Protein AF-A0A836TPG4-F1 (afdb_monomer_lite)

Radius of gyration: 20.02 Å; chains: 1; bounding box: 42×29×57 Å

Secondary structure (DSSP, 8-state):
--HHHHHHHHHHHHHHHHHHHHHHHHHHHHHHHHHHHHTTT--HHHHHHHHHHHHHHHHHHHHHHHHHHHHHHHHHHHHHHHHHTT-GGGTTSHHHHS-TTHHHHHHHHHHHHHHHHHHHHHHHHHHHHTT----

Foldseek 3Di:
DDLVVLLVLLVVLVVQLVVLVVQLVVLLVVLLVCLQPCLQPDDPVVLCVSLVVSVVSLVVSLVSNLVSLVVSLVSLVVLLVCVVVPPVVNVVPVSNVDDPCCSVVVSVVVSVVSVVSSVVSVVSSVCSNVVVPDD

Sequence (135 aa):
MSEYETAHLFKEMMELLGVATMNYVSVLFAFLVASYLVAARLNKVMAGIVVGLFSLFALIIIFTVHRTMAGASALIGHARQAAAQGDASLNWHPMVSEPANFVEVFTPIYNATLIANFVAGLVFFFHSRSGKVSI

pLDDT: mean 81.86, std 11.29, range [43.78, 95.19]

Structure (mmCIF, N/CA/C/O backbone):
data_AF-A0A836TPG4-F1
#
_entry.id   AF-A0A836TPG4-F1
#
loop_
_atom_site.group_PDB
_atom_site.id
_atom_site.type_symbol
_atom_site.label_atom_id
_atom_site.label_alt_id
_atom_site.label_comp_id
_atom_site.label_asym_id
_atom_site.label_entity_id
_atom_site.label_seq_id
_atom_site.pdbx_PDB_ins_code
_atom_site.Cartn_x
_atom_site.Cartn_y
_atom_site.Cartn_z
_atom_site.occupancy
_atom_site.B_iso_or_equiv
_atom_site.auth_seq_id
_atom_site.auth_comp_id
_atom_site.auth_asym_id
_atom_site.auth_atom_id
_atom_site.pdbx_PDB_model_num
ATOM 1 N N . MET A 1 1 ? 20.103 11.366 -20.165 1.00 59.34 1 MET A N 1
ATOM 2 C CA . MET A 1 1 ? 20.280 10.564 -18.943 1.00 59.34 1 MET A CA 1
ATOM 3 C C . MET A 1 1 ? 21.237 9.450 -19.290 1.00 59.34 1 MET A C 1
ATOM 5 O O 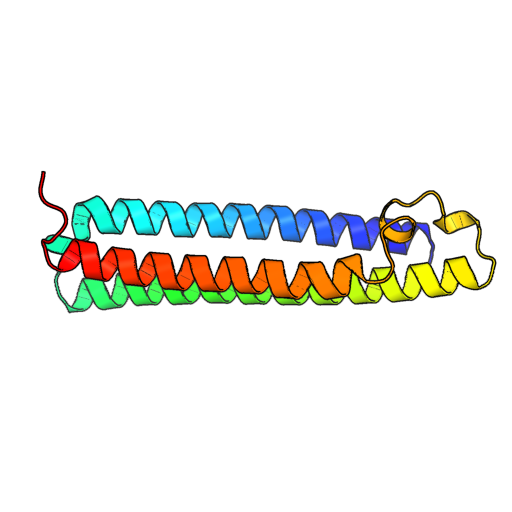. MET A 1 1 ? 21.057 8.849 -20.342 1.00 59.34 1 MET A O 1
ATOM 9 N N . SER A 1 2 ? 22.290 9.257 -18.501 1.00 74.12 2 SER A N 1
ATOM 10 C CA . SER A 1 2 ? 23.247 8.174 -18.761 1.00 74.12 2 SER A CA 1
ATOM 11 C C . SER A 1 2 ? 22.608 6.809 -18.457 1.00 74.12 2 SER A C 1
ATOM 13 O O . SER A 1 2 ? 21.706 6.704 -17.622 1.00 74.12 2 SER A O 1
ATOM 15 N N . GLU A 1 3 ? 23.059 5.739 -19.108 1.00 67.25 3 GLU A N 1
ATOM 16 C CA . GLU A 1 3 ? 22.601 4.368 -18.831 1.00 67.25 3 GLU A CA 1
ATOM 17 C C . GLU A 1 3 ? 22.831 3.977 -17.367 1.00 67.25 3 GLU A C 1
ATOM 19 O O . GLU A 1 3 ? 21.945 3.434 -16.707 1.00 67.25 3 GLU A O 1
ATOM 24 N N . TYR A 1 4 ? 24.006 4.332 -16.835 1.00 72.62 4 TYR A N 1
ATOM 25 C CA . TYR A 1 4 ? 24.367 4.101 -15.438 1.00 72.62 4 TYR A CA 1
ATOM 26 C C . TYR A 1 4 ? 23.447 4.869 -14.482 1.00 72.62 4 TYR A C 1
ATOM 28 O O . TYR A 1 4 ? 23.030 4.347 -13.452 1.00 72.62 4 TYR A O 1
ATOM 36 N N . GLU A 1 5 ? 23.080 6.095 -14.851 1.00 75.81 5 GLU A N 1
ATOM 37 C CA . GLU A 1 5 ? 22.157 6.942 -14.092 1.00 75.81 5 GLU A CA 1
ATOM 38 C C . GLU A 1 5 ? 20.737 6.350 -14.082 1.00 75.81 5 GLU A C 1
ATOM 40 O O . GLU A 1 5 ? 20.062 6.359 -13.057 1.00 75.81 5 GLU A O 1
ATOM 45 N N . THR A 1 6 ? 20.317 5.734 -15.191 1.00 72.31 6 THR A N 1
ATOM 46 C CA . THR A 1 6 ? 19.027 5.034 -15.311 1.00 72.31 6 THR A CA 1
ATOM 47 C C . THR A 1 6 ? 18.967 3.780 -14.451 1.00 72.31 6 THR A C 1
ATOM 49 O O . THR A 1 6 ? 18.006 3.593 -13.703 1.00 72.31 6 THR A O 1
ATOM 52 N N . ALA A 1 7 ? 20.008 2.948 -14.501 1.00 73.12 7 ALA A N 1
ATOM 53 C CA . ALA A 1 7 ? 20.108 1.759 -13.660 1.00 73.12 7 ALA A CA 1
ATOM 54 C C . ALA A 1 7 ? 20.187 2.119 -12.164 1.00 73.12 7 ALA A C 1
ATOM 56 O O . ALA A 1 7 ? 19.543 1.479 -11.331 1.00 73.12 7 ALA A O 1
ATOM 57 N N . HIS A 1 8 ? 20.938 3.170 -11.818 1.00 79.81 8 HIS A N 1
ATOM 58 C CA . HIS A 1 8 ? 21.077 3.633 -10.440 1.00 79.81 8 HIS A CA 1
ATOM 59 C C . HIS A 1 8 ? 19.749 4.138 -9.862 1.00 79.81 8 HIS A C 1
ATOM 61 O O . HIS A 1 8 ? 19.335 3.662 -8.806 1.00 79.81 8 HIS A O 1
ATOM 67 N N . LEU A 1 9 ? 19.041 5.018 -10.582 1.00 80.19 9 LEU A N 1
ATOM 68 C CA . LEU A 1 9 ? 17.735 5.528 -10.147 1.00 80.19 9 LEU A CA 1
ATOM 69 C C . LEU A 1 9 ? 16.691 4.415 -10.038 1.00 80.19 9 LEU A C 1
ATOM 71 O O . LEU A 1 9 ? 15.900 4.400 -9.097 1.00 80.19 9 LEU A O 1
ATOM 75 N N . PHE A 1 10 ? 16.699 3.450 -10.962 1.00 78.50 10 PHE A N 1
ATOM 76 C CA . PHE A 1 10 ? 15.812 2.294 -10.864 1.00 78.50 10 PHE A CA 1
ATOM 77 C C . PHE A 1 10 ? 16.076 1.485 -9.588 1.00 78.50 10 PHE A C 1
ATOM 79 O O . PHE A 1 10 ? 15.138 1.146 -8.863 1.00 78.50 10 PHE A O 1
ATOM 86 N N . LYS A 1 11 ? 17.348 1.201 -9.287 1.00 81.19 11 LYS A N 1
ATOM 87 C CA . LYS A 1 11 ? 17.736 0.476 -8.074 1.00 81.19 11 LYS A CA 1
ATOM 88 C C . LYS A 1 11 ? 17.293 1.219 -6.811 1.00 81.19 11 LYS A C 1
ATOM 90 O O . LYS A 1 11 ? 16.685 0.604 -5.940 1.00 81.19 11 LYS A O 1
ATOM 95 N N . GLU A 1 12 ? 17.534 2.525 -6.742 1.00 86.44 12 GLU A N 1
ATOM 96 C CA . GLU A 1 12 ? 17.118 3.364 -5.614 1.00 86.44 12 GLU A CA 1
ATOM 97 C C . GLU A 1 12 ? 15.592 3.340 -5.421 1.00 86.44 12 GLU A C 1
ATOM 99 O O . GLU A 1 12 ? 15.099 3.160 -4.306 1.00 86.44 12 GLU A O 1
ATOM 104 N N . MET A 1 13 ? 14.818 3.415 -6.510 1.00 84.81 13 MET A N 1
ATOM 105 C CA . MET A 1 13 ? 13.358 3.293 -6.447 1.00 84.81 13 MET A CA 1
ATOM 106 C C . MET A 1 13 ? 12.902 1.917 -5.950 1.00 84.81 13 MET A C 1
ATOM 108 O O . MET A 1 13 ? 11.950 1.838 -5.172 1.00 84.81 13 MET A O 1
ATOM 112 N N . MET A 1 14 ? 13.561 0.830 -6.362 1.00 82.62 14 MET A N 1
ATOM 113 C CA . MET A 1 14 ? 13.234 -0.517 -5.878 1.00 82.62 14 MET A CA 1
ATOM 114 C C . MET A 1 14 ? 13.591 -0.707 -4.399 1.00 82.62 14 MET A C 1
ATOM 116 O O . MET A 1 14 ? 12.833 -1.342 -3.665 1.00 82.62 14 MET A O 1
ATOM 120 N N . GLU A 1 15 ? 14.693 -0.124 -3.929 1.00 88.06 15 GLU A N 1
ATOM 121 C CA . GLU A 1 15 ? 15.052 -0.129 -2.507 1.00 88.06 15 GLU A CA 1
ATOM 122 C C . GLU A 1 15 ? 14.028 0.653 -1.672 1.00 88.06 15 GLU A C 1
ATOM 124 O O . GLU A 1 15 ? 13.519 0.137 -0.673 1.00 88.06 15 GLU A O 1
ATOM 129 N N . LEU A 1 16 ? 13.636 1.851 -2.122 1.00 89.44 16 LEU A N 1
ATOM 130 C CA . LEU A 1 16 ? 12.579 2.645 -1.487 1.00 89.44 16 LEU A CA 1
ATOM 131 C C . LEU A 1 16 ? 11.244 1.894 -1.445 1.00 89.44 16 LEU A C 1
ATOM 133 O O . LEU A 1 16 ? 10.546 1.933 -0.429 1.00 89.44 16 LEU A O 1
ATOM 137 N N . LEU A 1 17 ? 10.896 1.183 -2.520 1.00 87.31 17 LEU A N 1
ATOM 138 C CA . LEU A 1 17 ? 9.708 0.334 -2.569 1.00 87.31 17 LEU A CA 1
ATOM 139 C C . LEU A 1 17 ? 9.777 -0.791 -1.529 1.00 87.31 17 LEU A C 1
ATOM 141 O O . LEU A 1 17 ? 8.801 -1.024 -0.812 1.00 87.31 17 LEU A O 1
ATOM 145 N N . GLY A 1 18 ? 10.923 -1.466 -1.417 1.00 88.06 18 GLY A N 1
ATOM 146 C CA . GLY A 1 18 ? 11.147 -2.522 -0.431 1.00 88.06 18 GLY A CA 1
ATOM 147 C C . GLY A 1 18 ? 10.980 -2.017 1.003 1.00 88.06 18 GLY A C 1
ATOM 148 O O . GLY A 1 18 ? 10.226 -2.602 1.785 1.00 88.06 18 GLY A O 1
ATOM 149 N N . VAL A 1 19 ? 11.599 -0.879 1.328 1.00 91.12 19 VAL A N 1
ATOM 150 C CA . VAL A 1 19 ? 11.487 -0.239 2.650 1.00 91.12 19 VAL A CA 1
ATOM 151 C C . VAL A 1 19 ? 10.046 0.187 2.940 1.00 91.12 19 VAL A C 1
ATOM 153 O O . VAL A 1 19 ? 9.520 -0.101 4.017 1.00 91.12 19 VAL A O 1
ATOM 156 N N . ALA A 1 20 ? 9.367 0.823 1.981 1.00 90.50 20 ALA A N 1
ATOM 157 C CA . ALA A 1 20 ? 7.969 1.225 2.134 1.00 90.50 20 ALA A CA 1
ATOM 158 C C . ALA A 1 20 ? 7.053 0.015 2.385 1.00 90.50 20 ALA A C 1
ATOM 160 O O . ALA A 1 20 ? 6.189 0.060 3.261 1.00 90.50 20 ALA A O 1
ATOM 161 N N . THR A 1 21 ? 7.288 -1.090 1.678 1.00 89.50 21 THR A N 1
ATOM 162 C CA . THR A 1 21 ? 6.542 -2.343 1.847 1.00 89.50 21 THR A CA 1
ATOM 163 C C . THR A 1 21 ? 6.748 -2.945 3.235 1.00 89.50 21 THR A C 1
ATOM 165 O O . THR A 1 21 ? 5.780 -3.305 3.903 1.00 89.50 21 THR A O 1
ATOM 168 N N . MET A 1 22 ? 7.994 -3.027 3.707 1.00 92.75 22 MET A N 1
ATOM 169 C CA . MET A 1 22 ? 8.293 -3.531 5.052 1.00 92.75 22 MET A CA 1
ATOM 170 C C . MET A 1 22 ? 7.652 -2.669 6.143 1.00 92.75 22 MET A C 1
ATOM 172 O O . MET A 1 22 ? 7.088 -3.198 7.107 1.00 92.75 22 MET A O 1
ATOM 176 N N . ASN A 1 23 ? 7.676 -1.347 5.968 1.00 92.44 23 ASN A N 1
ATOM 177 C CA . ASN A 1 23 ? 7.011 -0.418 6.876 1.00 92.44 23 ASN A CA 1
ATOM 178 C C . ASN A 1 23 ? 5.493 -0.631 6.874 1.00 92.44 23 ASN A C 1
ATOM 180 O O . ASN A 1 23 ? 4.884 -0.670 7.943 1.00 92.44 23 ASN A O 1
ATOM 184 N N . TYR A 1 24 ? 4.886 -0.838 5.701 1.00 92.88 24 TYR A N 1
ATOM 185 C CA . TYR A 1 24 ? 3.460 -1.145 5.589 1.00 92.88 24 TYR A CA 1
ATOM 186 C C . TYR A 1 24 ? 3.091 -2.408 6.373 1.00 92.88 24 TYR A C 1
ATOM 188 O O . TYR A 1 24 ? 2.172 -2.386 7.192 1.00 92.88 24 TYR A O 1
ATOM 196 N N . VAL A 1 25 ? 3.835 -3.498 6.160 1.00 93.19 25 VAL A N 1
ATOM 197 C CA . VAL A 1 25 ? 3.613 -4.778 6.847 1.00 93.19 25 VAL A CA 1
ATOM 198 C C . VAL A 1 25 ? 3.762 -4.619 8.360 1.00 93.19 25 VAL A C 1
ATOM 200 O O . VAL A 1 25 ? 2.936 -5.134 9.109 1.00 93.19 25 VAL A O 1
ATOM 203 N N . SER A 1 26 ? 4.759 -3.860 8.815 1.00 93.62 26 SER A N 1
ATOM 204 C CA . SER A 1 26 ? 4.985 -3.607 10.242 1.00 93.62 26 SER A CA 1
ATOM 205 C C . SER A 1 26 ? 3.826 -2.837 10.879 1.00 93.62 26 SER A C 1
ATOM 207 O O . SER A 1 26 ? 3.338 -3.223 11.941 1.00 93.62 26 SER A O 1
ATOM 209 N N . VAL A 1 27 ? 3.337 -1.783 10.214 1.00 93.81 27 VAL A N 1
ATOM 210 C CA . VAL A 1 27 ? 2.178 -0.999 10.671 1.00 93.81 27 VAL A CA 1
ATOM 211 C C . VAL A 1 27 ? 0.915 -1.859 10.702 1.00 93.81 27 VAL A C 1
ATOM 213 O O . VAL A 1 27 ? 0.179 -1.829 11.689 1.00 93.81 27 VAL A O 1
ATOM 216 N N . LEU A 1 28 ? 0.674 -2.654 9.656 1.00 94.00 28 LEU A N 1
ATOM 217 C CA . LEU A 1 28 ? -0.466 -3.564 9.588 1.00 94.00 28 LEU A CA 1
ATOM 218 C C . LEU A 1 28 ? -0.415 -4.603 10.708 1.00 94.00 28 LEU A C 1
ATOM 220 O O . LEU A 1 28 ? -1.403 -4.796 11.409 1.00 94.00 28 LEU A O 1
ATOM 224 N N . PHE A 1 29 ? 0.736 -5.239 10.920 1.00 94.00 29 PHE A N 1
ATOM 225 C CA . PHE A 1 29 ? 0.898 -6.242 11.965 1.00 94.00 29 PHE A CA 1
ATOM 226 C C . PHE A 1 29 ? 0.711 -5.642 13.362 1.00 94.00 29 PHE A C 1
ATOM 228 O O . PHE A 1 29 ? -0.046 -6.183 14.167 1.00 94.00 29 PHE A O 1
ATOM 235 N N . ALA A 1 30 ? 1.324 -4.485 13.634 1.00 91.94 30 ALA A N 1
ATOM 236 C CA . ALA A 1 30 ? 1.137 -3.767 14.892 1.00 91.94 30 ALA A CA 1
ATOM 237 C C . ALA A 1 30 ? -0.342 -3.433 15.134 1.00 91.94 30 ALA A C 1
ATOM 239 O O . ALA A 1 30 ? -0.850 -3.625 16.241 1.00 91.94 30 ALA A O 1
ATOM 240 N N . PHE A 1 31 ? -1.054 -2.997 14.092 1.00 94.19 31 PHE A N 1
ATOM 241 C CA . PHE A 1 31 ? -2.480 -2.716 14.174 1.00 94.19 31 PHE A CA 1
ATOM 242 C C . PHE A 1 31 ? -3.310 -3.977 14.428 1.00 94.19 31 PHE A C 1
ATOM 244 O O . PHE A 1 31 ? -4.182 -3.948 15.292 1.00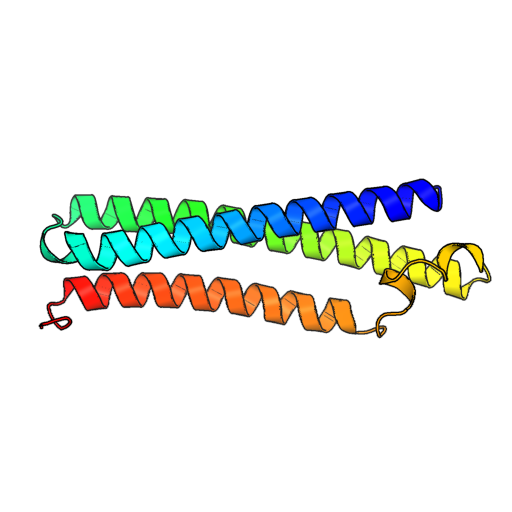 94.19 31 PHE A O 1
ATOM 251 N N . LEU A 1 32 ? -3.035 -5.092 13.747 1.00 92.88 32 LEU A N 1
ATOM 252 C CA . LEU A 1 32 ? -3.735 -6.365 13.957 1.00 92.88 32 LEU A CA 1
ATOM 253 C C . LEU A 1 32 ? -3.531 -6.895 15.383 1.00 92.88 32 LEU A C 1
ATOM 255 O O . LEU A 1 32 ? -4.499 -7.260 16.049 1.00 92.88 32 LEU A O 1
ATOM 259 N N . VAL A 1 33 ? -2.300 -6.867 15.897 1.00 91.31 33 VAL A N 1
ATOM 260 C CA . VAL A 1 33 ? -2.000 -7.296 17.272 1.00 91.31 33 VAL A CA 1
ATOM 261 C C . VAL A 1 33 ? -2.682 -6.382 18.294 1.00 91.31 33 VAL A C 1
ATOM 263 O O . VAL A 1 33 ? -3.332 -6.866 19.221 1.00 91.31 33 VAL A O 1
ATOM 266 N N . ALA A 1 34 ? -2.608 -5.060 18.109 1.00 88.06 34 ALA A N 1
ATOM 267 C CA . ALA A 1 34 ? -3.289 -4.104 18.983 1.00 88.06 34 ALA A CA 1
ATOM 268 C C . ALA A 1 34 ? -4.818 -4.268 18.940 1.00 88.06 34 ALA A C 1
ATOM 270 O O . ALA A 1 34 ? -5.485 -4.188 19.976 1.00 88.06 34 ALA A O 1
ATOM 271 N N . SER A 1 35 ? -5.367 -4.544 17.754 1.00 88.00 35 SER A N 1
ATOM 272 C CA . SER A 1 35 ? -6.783 -4.850 17.550 1.00 88.00 35 SER A CA 1
ATOM 273 C C . SER A 1 35 ? -7.192 -6.084 18.346 1.00 88.00 35 SER A C 1
ATOM 275 O O . SER A 1 35 ? -8.162 -6.041 19.094 1.00 88.00 35 SER A O 1
ATOM 277 N N . TYR A 1 36 ? -6.426 -7.167 18.247 1.00 87.19 36 TYR A N 1
ATOM 278 C CA . TYR A 1 36 ? -6.725 -8.408 18.951 1.00 87.19 36 TYR A CA 1
ATOM 279 C C . TYR A 1 36 ? -6.676 -8.243 20.480 1.00 87.19 36 TYR A C 1
ATOM 281 O O . TYR A 1 36 ? -7.568 -8.706 21.186 1.00 87.19 36 TYR A O 1
ATOM 289 N N . LEU A 1 37 ? -5.668 -7.538 21.005 1.00 86.00 37 LEU A N 1
ATOM 290 C CA . LEU A 1 37 ? -5.447 -7.432 22.452 1.00 86.00 37 LEU A CA 1
ATOM 291 C C . LEU A 1 37 ? -6.334 -6.390 23.146 1.00 86.00 37 LEU A C 1
ATOM 293 O O . LEU A 1 37 ? -6.738 -6.586 24.293 1.00 86.00 37 LEU A O 1
ATOM 297 N N . VAL A 1 38 ? -6.598 -5.253 22.493 1.00 85.19 38 VAL A N 1
ATOM 298 C CA . VAL A 1 38 ? -7.138 -4.065 23.179 1.00 85.19 38 VAL A CA 1
ATOM 299 C C . VAL A 1 38 ? -8.466 -3.583 22.586 1.00 85.19 38 VAL A C 1
ATOM 301 O O . VAL A 1 38 ? -9.165 -2.812 23.246 1.00 85.19 38 VAL A O 1
ATOM 304 N N . ALA A 1 39 ? -8.891 -4.039 21.395 1.00 81.50 39 ALA A N 1
ATOM 305 C CA . ALA A 1 39 ? -10.077 -3.480 20.722 1.00 81.50 39 ALA A CA 1
ATOM 306 C C . ALA A 1 39 ? -11.355 -3.533 21.569 1.00 81.50 39 ALA A C 1
ATOM 308 O O . ALA A 1 39 ? -12.119 -2.563 21.563 1.00 81.50 39 ALA A O 1
ATOM 309 N N . ALA A 1 40 ? -11.561 -4.612 22.330 1.00 80.25 40 ALA A N 1
ATOM 310 C CA . ALA A 1 40 ? -12.716 -4.774 23.216 1.00 80.25 40 ALA A CA 1
ATOM 311 C C . ALA A 1 40 ? -12.673 -3.854 24.454 1.00 80.25 40 ALA A C 1
ATOM 313 O O . ALA A 1 40 ? -13.716 -3.494 24.992 1.00 80.25 40 ALA A O 1
ATOM 314 N N . ARG A 1 41 ? -11.476 -3.444 24.897 1.00 81.31 41 ARG A N 1
ATOM 315 C CA . ARG A 1 41 ? -11.262 -2.615 26.101 1.00 81.31 41 ARG A CA 1
ATOM 316 C C . ARG A 1 41 ? -11.144 -1.118 25.799 1.00 81.31 41 ARG A C 1
ATOM 318 O O . ARG A 1 41 ? -11.137 -0.297 26.709 1.00 81.31 41 ARG A O 1
ATOM 325 N N . LEU A 1 42 ? -11.032 -0.750 24.525 1.00 84.56 42 LEU A N 1
ATOM 326 C CA . LEU A 1 42 ? -10.845 0.630 24.084 1.00 84.56 42 LEU A CA 1
ATOM 327 C C . LEU A 1 42 ? -12.138 1.454 24.187 1.00 84.56 42 LEU A C 1
ATOM 329 O O . LEU A 1 42 ? -13.178 1.080 23.637 1.00 84.56 42 LEU A O 1
ATOM 333 N N . ASN A 1 43 ? -12.055 2.650 24.775 1.00 87.19 43 ASN A N 1
ATOM 334 C CA . ASN A 1 43 ? -13.122 3.652 24.695 1.00 87.19 43 ASN A CA 1
ATOM 335 C C . ASN A 1 43 ? -13.361 4.096 23.242 1.00 87.19 43 ASN A C 1
ATOM 337 O O . ASN A 1 43 ? -12.447 4.070 22.421 1.00 87.19 43 ASN A O 1
ATOM 341 N N . LYS A 1 44 ? -14.587 4.538 22.921 1.00 84.31 44 LYS A N 1
ATOM 342 C CA . LYS A 1 44 ? -14.977 4.936 21.549 1.00 84.31 44 LYS A CA 1
ATOM 343 C C . LYS A 1 44 ? -14.044 6.001 20.951 1.00 84.31 44 LYS A C 1
ATOM 345 O O . LYS A 1 44 ? -13.678 5.897 19.787 1.00 84.31 44 LYS A O 1
ATOM 350 N N . VAL A 1 45 ? -13.619 6.972 21.762 1.00 89.06 45 VAL A N 1
ATOM 351 C CA . VAL A 1 45 ? -12.677 8.030 21.353 1.00 89.06 45 VAL A CA 1
ATOM 352 C C . VAL A 1 45 ? -11.309 7.443 20.998 1.00 89.06 45 VAL A C 1
ATOM 354 O O . VAL A 1 45 ? -10.789 7.696 19.918 1.00 89.06 45 VAL A O 1
ATOM 357 N N . MET A 1 46 ? -10.753 6.601 21.871 1.00 86.88 46 MET A N 1
ATOM 358 C CA . MET A 1 46 ? -9.432 6.005 21.661 1.00 86.88 46 MET A CA 1
ATOM 359 C C . MET A 1 46 ? -9.426 5.020 20.483 1.00 86.88 46 MET A C 1
ATOM 361 O O . MET A 1 46 ? -8.455 4.955 19.738 1.00 86.88 46 MET A O 1
ATOM 365 N N . ALA A 1 47 ? -10.534 4.309 20.256 1.00 87.69 47 ALA A N 1
ATOM 366 C CA . ALA A 1 47 ? -10.725 3.497 19.057 1.00 87.69 47 ALA A CA 1
ATOM 367 C C . ALA A 1 47 ? -10.677 4.348 17.778 1.00 87.69 47 ALA A C 1
ATOM 369 O O . ALA A 1 47 ? -9.997 3.975 16.826 1.00 87.69 47 ALA A O 1
ATOM 370 N N . GLY A 1 48 ? -11.341 5.509 17.779 1.00 88.31 48 GLY A N 1
ATOM 371 C CA . GLY A 1 48 ? -11.276 6.463 16.671 1.00 88.31 48 GLY A CA 1
ATOM 372 C C . GLY A 1 48 ? -9.856 6.966 16.409 1.00 88.31 48 GLY A C 1
ATOM 373 O O . GLY A 1 48 ? -9.431 7.006 15.260 1.00 88.31 48 GLY A O 1
ATOM 374 N N . ILE A 1 49 ? -9.094 7.272 17.465 1.00 90.94 49 ILE A N 1
ATOM 375 C CA . ILE A 1 49 ? -7.690 7.699 17.347 1.00 90.94 49 ILE A CA 1
ATOM 376 C C . ILE A 1 49 ? -6.827 6.588 16.739 1.00 90.94 49 ILE A C 1
ATOM 378 O O . ILE A 1 49 ? -6.086 6.841 15.795 1.00 90.94 49 ILE A O 1
ATOM 382 N N . VAL A 1 50 ? -6.937 5.355 17.240 1.00 90.88 50 VAL A N 1
ATOM 383 C CA . VAL A 1 50 ? -6.140 4.211 16.763 1.00 90.88 50 VAL A CA 1
ATOM 384 C C . VAL A 1 50 ? -6.437 3.898 15.294 1.00 90.88 50 VAL A C 1
ATOM 386 O O . VAL A 1 50 ? -5.510 3.758 14.498 1.00 90.88 50 VAL A O 1
ATOM 389 N N . VAL A 1 51 ? -7.716 3.863 14.911 1.00 92.44 51 VAL A N 1
ATOM 390 C CA . VAL A 1 51 ? -8.132 3.677 13.511 1.00 92.44 51 VAL A CA 1
ATOM 391 C C . VAL A 1 51 ? -7.677 4.846 12.637 1.00 92.44 51 VAL A C 1
ATOM 393 O O . VAL A 1 51 ? -7.207 4.627 11.522 1.00 92.44 51 VAL A O 1
ATOM 396 N N . GLY A 1 52 ? -7.786 6.079 13.135 1.00 93.31 52 GLY A N 1
ATOM 397 C CA . GLY A 1 52 ? -7.364 7.283 12.424 1.00 93.31 52 GLY A CA 1
ATOM 398 C C . GLY A 1 52 ? -5.863 7.299 12.146 1.00 93.31 52 GLY A C 1
ATOM 399 O O . GLY A 1 52 ? -5.459 7.520 11.008 1.00 93.31 52 GLY A O 1
ATOM 400 N N . LEU A 1 53 ? -5.039 6.993 13.152 1.00 93.50 53 LEU A N 1
ATOM 401 C CA . LEU A 1 53 ? -3.586 6.900 13.000 1.00 93.50 53 LEU A CA 1
ATOM 402 C C . LEU A 1 53 ? -3.197 5.773 12.044 1.00 93.50 53 LEU A C 1
ATOM 404 O O . LEU A 1 53 ? -2.421 6.009 11.122 1.00 93.50 53 LEU A O 1
ATOM 408 N N . PHE A 1 54 ? -3.772 4.577 12.208 1.00 94.31 54 PHE A N 1
ATOM 409 C CA . PHE A 1 54 ? -3.544 3.472 11.276 1.00 94.31 54 PHE A CA 1
ATOM 410 C C . PHE A 1 54 ? -3.890 3.865 9.838 1.00 94.31 54 PHE A C 1
ATOM 412 O O . PHE A 1 54 ? -3.082 3.656 8.939 1.00 94.31 54 PHE A O 1
ATOM 419 N N . SER A 1 55 ? -5.049 4.493 9.629 1.00 94.00 55 SER A N 1
ATOM 420 C CA . SER A 1 55 ? -5.483 4.936 8.303 1.00 94.00 55 SER A CA 1
ATOM 421 C C . SER A 1 55 ? -4.551 5.988 7.718 1.00 94.00 55 SER A C 1
ATOM 423 O O . SER A 1 55 ? -4.180 5.886 6.554 1.00 94.00 55 SER A O 1
ATOM 425 N N . LEU A 1 56 ? -4.118 6.960 8.522 1.00 95.19 56 LEU A N 1
ATOM 426 C CA . LEU A 1 56 ? -3.172 7.983 8.091 1.00 95.19 56 LEU A CA 1
ATOM 427 C C . LEU A 1 56 ? -1.846 7.358 7.630 1.00 95.19 56 LEU A C 1
ATOM 429 O O . LEU A 1 56 ? -1.405 7.621 6.513 1.00 95.19 56 LEU A O 1
ATOM 433 N N . PHE A 1 57 ? -1.234 6.501 8.453 1.00 93.56 57 PHE A N 1
ATOM 434 C CA . PHE A 1 57 ? 0.039 5.859 8.114 1.00 93.56 57 PHE A CA 1
ATOM 435 C C . PHE A 1 57 ? -0.092 4.899 6.929 1.00 93.56 57 PHE A C 1
ATOM 437 O O . PHE A 1 57 ? 0.724 4.951 6.009 1.00 93.56 57 PHE A O 1
ATOM 444 N N . ALA A 1 58 ? -1.133 4.064 6.908 1.00 91.88 58 ALA A N 1
ATOM 445 C CA . ALA A 1 58 ? -1.376 3.132 5.814 1.00 91.88 58 ALA A CA 1
ATOM 446 C C . ALA A 1 58 ? -1.560 3.871 4.481 1.00 91.88 58 ALA A C 1
ATOM 448 O O . ALA A 1 58 ? -0.945 3.489 3.488 1.00 91.88 58 ALA A O 1
ATOM 449 N N . LEU A 1 59 ? -2.336 4.961 4.457 1.00 92.38 59 LEU A N 1
ATOM 450 C CA . LEU A 1 59 ? -2.550 5.756 3.247 1.00 92.38 59 LEU A CA 1
ATOM 451 C C . LEU A 1 59 ? -1.267 6.444 2.772 1.00 92.38 59 LEU A C 1
ATOM 453 O O . LEU A 1 59 ? -0.968 6.377 1.583 1.00 92.38 59 LEU A O 1
ATOM 457 N N . ILE A 1 60 ? -0.482 7.055 3.668 1.00 92.75 60 ILE A N 1
ATOM 458 C CA . ILE A 1 60 ? 0.809 7.673 3.308 1.00 92.75 60 ILE A CA 1
ATOM 459 C C . ILE A 1 60 ? 1.725 6.653 2.622 1.00 92.75 60 ILE A C 1
ATOM 461 O O . ILE A 1 60 ? 2.355 6.962 1.605 1.00 92.75 60 ILE A O 1
ATOM 465 N N . ILE A 1 61 ? 1.773 5.428 3.146 1.00 90.88 61 ILE A N 1
ATOM 466 C CA . ILE A 1 61 ? 2.614 4.376 2.581 1.00 90.88 61 ILE A CA 1
ATOM 467 C C . ILE A 1 61 ? 2.053 3.889 1.241 1.00 90.88 61 ILE A C 1
ATOM 469 O O . ILE A 1 61 ? 2.812 3.802 0.280 1.00 90.88 61 ILE A O 1
ATOM 473 N N . ILE A 1 62 ? 0.740 3.657 1.130 1.00 90.44 62 ILE A N 1
ATOM 474 C CA . ILE A 1 62 ? 0.091 3.281 -0.140 1.00 90.44 62 ILE A CA 1
ATOM 475 C C . ILE A 1 62 ? 0.371 4.330 -1.224 1.00 90.44 62 ILE A C 1
ATOM 477 O O . ILE A 1 62 ? 0.751 3.978 -2.340 1.00 90.44 62 ILE A O 1
ATOM 481 N N . PHE A 1 63 ? 0.253 5.621 -0.900 1.00 90.75 63 PHE A N 1
ATOM 482 C CA . PHE A 1 63 ? 0.573 6.701 -1.836 1.00 90.75 63 PHE A CA 1
ATOM 483 C C . PHE A 1 63 ? 2.051 6.719 -2.227 1.00 90.75 63 PHE A C 1
ATOM 485 O O . PHE A 1 63 ? 2.365 6.932 -3.398 1.00 90.75 63 PHE A O 1
ATOM 492 N N . THR A 1 64 ? 2.952 6.490 -1.271 1.00 89.06 64 THR A N 1
ATOM 493 C CA . THR A 1 64 ? 4.395 6.405 -1.536 1.00 89.06 64 THR A CA 1
ATOM 494 C C . THR A 1 64 ? 4.701 5.259 -2.494 1.00 89.06 64 THR A C 1
ATOM 496 O O . THR A 1 64 ? 5.319 5.483 -3.527 1.00 89.06 64 THR A O 1
ATOM 499 N N . VAL A 1 65 ? 4.193 4.058 -2.211 1.00 87.69 65 VAL A N 1
ATOM 500 C CA . VAL A 1 65 ? 4.347 2.879 -3.073 1.00 87.69 65 VAL A CA 1
ATOM 501 C C . VAL A 1 65 ? 3.823 3.160 -4.477 1.00 87.69 65 VAL A C 1
ATOM 503 O O . VAL A 1 65 ? 4.524 2.904 -5.453 1.00 87.69 65 VAL A O 1
ATOM 506 N N . HIS A 1 66 ? 2.611 3.710 -4.586 1.00 87.94 66 HIS A N 1
ATOM 507 C CA . HIS A 1 66 ? 1.999 4.003 -5.877 1.00 87.94 66 HIS A CA 1
ATOM 508 C C . HIS A 1 66 ? 2.854 4.977 -6.696 1.00 87.94 66 HIS A C 1
ATOM 510 O O . HIS A 1 66 ? 3.111 4.730 -7.873 1.00 87.94 66 HIS A O 1
ATOM 516 N N . ARG A 1 67 ? 3.347 6.055 -6.071 1.00 87.25 67 ARG A N 1
ATOM 517 C CA . ARG A 1 67 ? 4.228 7.032 -6.729 1.00 87.25 67 ARG A CA 1
ATOM 518 C C . ARG A 1 67 ? 5.556 6.415 -7.155 1.00 87.25 67 ARG A C 1
ATOM 520 O O . ARG A 1 67 ? 5.993 6.665 -8.274 1.00 87.25 67 ARG A O 1
ATOM 527 N N . THR A 1 68 ? 6.176 5.600 -6.305 1.00 86.50 68 THR A N 1
ATOM 528 C CA . THR A 1 68 ? 7.450 4.939 -6.618 1.00 86.50 68 THR A CA 1
ATOM 529 C C . THR A 1 68 ? 7.293 3.929 -7.751 1.00 86.50 68 THR A C 1
ATOM 531 O O . THR A 1 68 ? 8.110 3.914 -8.666 1.00 86.50 68 THR A O 1
ATOM 534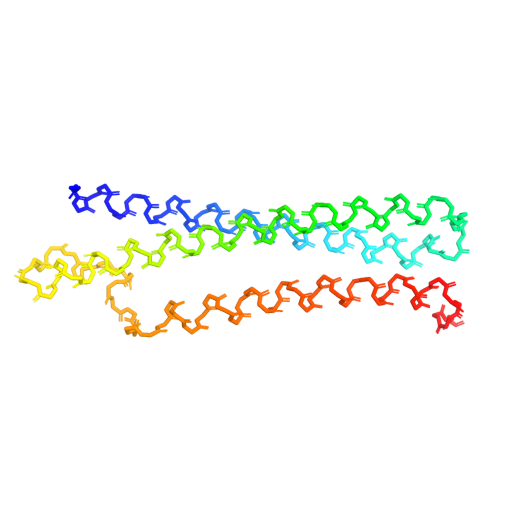 N N . MET A 1 69 ? 6.216 3.136 -7.755 1.00 82.69 69 MET A N 1
ATOM 535 C CA . MET A 1 69 ? 5.909 2.214 -8.856 1.00 82.69 69 MET A CA 1
ATOM 536 C C . MET A 1 69 ? 5.621 2.968 -10.158 1.00 82.69 69 MET A C 1
ATOM 538 O O . MET A 1 69 ? 6.136 2.585 -11.204 1.00 82.69 69 MET A O 1
ATOM 542 N N . ALA A 1 70 ? 4.860 4.067 -10.105 1.00 82.75 70 ALA A N 1
ATOM 543 C CA . ALA A 1 70 ? 4.600 4.905 -11.274 1.00 82.75 70 ALA A CA 1
ATOM 544 C C . ALA A 1 70 ? 5.900 5.514 -11.835 1.00 82.75 70 ALA A C 1
ATOM 546 O O . ALA A 1 70 ? 6.140 5.444 -13.040 1.00 82.75 70 ALA A O 1
ATOM 547 N N . GLY A 1 71 ? 6.781 6.030 -10.972 1.00 80.25 71 GLY A N 1
ATOM 548 C CA . GLY A 1 71 ? 8.099 6.538 -11.365 1.00 80.25 71 GLY A CA 1
ATOM 549 C C . GLY A 1 71 ? 8.994 5.459 -11.979 1.00 80.25 71 GLY A C 1
ATOM 550 O O . GLY A 1 71 ? 9.545 5.655 -13.062 1.00 80.25 71 GLY A O 1
ATOM 551 N N . ALA A 1 72 ? 9.066 4.286 -11.346 1.00 78.69 72 ALA A N 1
ATOM 552 C CA . ALA A 1 72 ? 9.814 3.144 -11.865 1.00 78.69 72 ALA A CA 1
ATOM 553 C C . ALA A 1 72 ? 9.263 2.669 -13.219 1.00 78.69 72 ALA A C 1
ATOM 555 O O . ALA A 1 72 ? 10.034 2.358 -14.123 1.00 78.69 72 ALA A O 1
ATOM 556 N N . SER A 1 73 ? 7.938 2.666 -13.395 1.00 76.56 73 SER A N 1
ATOM 557 C CA . SER A 1 73 ? 7.295 2.284 -14.657 1.00 76.56 73 SER A CA 1
ATOM 558 C C . SER A 1 73 ? 7.644 3.220 -15.810 1.00 76.56 73 SER A C 1
ATOM 560 O O . SER A 1 73 ? 7.949 2.753 -16.907 1.00 76.56 73 SER A O 1
ATOM 562 N N . ALA A 1 74 ? 7.692 4.529 -15.549 1.00 77.50 74 ALA A N 1
ATOM 563 C CA . ALA A 1 74 ? 8.095 5.519 -16.537 1.00 77.50 74 ALA A CA 1
ATOM 564 C C . ALA A 1 74 ? 9.568 5.333 -16.937 1.00 77.50 74 ALA A C 1
ATOM 566 O O . ALA A 1 74 ? 9.889 5.348 -18.125 1.00 77.50 74 ALA A O 1
ATOM 567 N N . LEU A 1 75 ? 10.452 5.078 -15.964 1.00 77.19 75 LEU A N 1
ATOM 568 C CA . LEU A 1 75 ? 11.867 4.790 -16.224 1.00 77.19 75 LEU A CA 1
ATOM 569 C C . LEU A 1 75 ? 12.063 3.521 -17.059 1.00 77.19 75 LEU A C 1
ATOM 571 O O . LEU A 1 75 ? 12.847 3.534 -18.006 1.00 77.19 75 LEU A O 1
ATOM 575 N N . ILE A 1 76 ? 11.319 2.451 -16.763 1.00 75.25 76 ILE A N 1
ATOM 576 C CA . ILE A 1 76 ? 11.340 1.219 -17.565 1.00 75.25 76 ILE A CA 1
ATOM 577 C C . ILE A 1 76 ? 10.867 1.497 -18.995 1.00 75.25 76 ILE A C 1
ATOM 579 O O . ILE A 1 76 ? 11.484 1.020 -19.948 1.00 75.25 76 ILE A O 1
ATOM 583 N N . GLY A 1 77 ? 9.800 2.284 -19.160 1.00 75.00 77 GLY A N 1
ATOM 584 C CA . GLY A 1 77 ? 9.298 2.688 -20.473 1.00 75.00 77 GLY A CA 1
ATOM 585 C C . GLY A 1 77 ? 10.359 3.416 -21.300 1.00 75.00 77 GLY A C 1
ATOM 586 O O . GLY A 1 77 ? 10.609 3.045 -22.447 1.00 75.00 77 GLY A O 1
ATOM 587 N N . HIS A 1 78 ? 11.043 4.393 -20.699 1.00 75.12 78 HIS A N 1
ATOM 588 C CA . HIS A 1 78 ? 12.135 5.116 -21.350 1.00 75.12 78 HIS A CA 1
ATOM 589 C C . HIS A 1 78 ? 13.328 4.213 -21.685 1.00 75.12 78 HIS A C 1
ATOM 591 O O . HIS A 1 78 ? 13.841 4.267 -22.802 1.00 75.12 78 HIS A O 1
ATOM 597 N N . ALA A 1 79 ? 13.742 3.341 -20.763 1.00 72.62 79 ALA A N 1
ATOM 598 C CA . ALA A 1 79 ? 14.867 2.439 -20.991 1.00 72.62 79 ALA A CA 1
ATOM 599 C C . ALA A 1 79 ? 14.591 1.416 -22.103 1.00 72.62 79 ALA A C 1
ATOM 601 O O . ALA A 1 79 ? 15.473 1.117 -22.905 1.00 72.62 79 ALA A O 1
ATOM 602 N N . ARG A 1 80 ? 13.354 0.916 -22.205 1.00 72.88 80 ARG A N 1
ATOM 603 C CA . ARG A 1 80 ? 12.944 0.032 -23.305 1.00 72.88 80 ARG A CA 1
ATOM 604 C C . ARG A 1 80 ? 12.892 0.748 -24.646 1.00 72.88 80 ARG A C 1
ATOM 606 O O . ARG A 1 80 ? 13.276 0.156 -25.648 1.00 72.88 80 ARG A O 1
ATOM 613 N N . GLN A 1 81 ? 12.434 2.000 -24.681 1.00 72.94 81 GLN A N 1
ATOM 614 C CA . GLN A 1 81 ? 12.463 2.800 -25.908 1.00 72.94 81 GLN A CA 1
ATOM 615 C C . GLN A 1 81 ? 13.900 3.012 -26.400 1.00 72.94 81 GLN A C 1
ATOM 617 O O . GLN A 1 81 ? 14.146 2.861 -27.593 1.00 72.94 81 GLN A O 1
ATOM 622 N N . ALA A 1 82 ? 14.843 3.282 -25.493 1.00 69.94 82 ALA A N 1
ATOM 623 C CA . ALA A 1 82 ? 16.263 3.398 -25.829 1.00 69.94 82 ALA A CA 1
ATOM 624 C C . ALA A 1 82 ? 16.844 2.068 -26.351 1.00 69.94 82 ALA A C 1
ATOM 626 O O . ALA A 1 82 ? 17.441 2.032 -27.425 1.00 69.94 82 ALA A O 1
ATOM 627 N N . ALA A 1 83 ? 16.573 0.952 -25.664 1.00 67.62 83 ALA A N 1
ATOM 628 C CA . ALA A 1 83 ? 17.017 -0.375 -26.097 1.00 67.62 83 ALA A CA 1
ATOM 629 C C . ALA A 1 83 ? 16.449 -0.773 -27.476 1.00 67.62 83 ALA A C 1
ATOM 631 O O . ALA A 1 83 ? 17.164 -1.307 -28.324 1.00 67.62 83 ALA A O 1
ATOM 632 N N . ALA A 1 84 ? 15.174 -0.462 -27.743 1.00 68.94 84 ALA A N 1
ATOM 633 C CA . ALA A 1 84 ? 14.524 -0.725 -29.029 1.00 68.94 84 ALA A CA 1
ATOM 634 C C . ALA A 1 84 ? 15.074 0.136 -30.182 1.00 68.94 84 ALA A C 1
ATOM 636 O O . ALA A 1 84 ? 14.965 -0.258 -31.342 1.00 68.94 84 ALA A O 1
ATOM 637 N N . GLN A 1 85 ? 15.680 1.290 -29.882 1.00 71.06 85 GLN A N 1
ATOM 638 C CA . GLN A 1 85 ? 16.324 2.174 -30.862 1.00 71.06 85 GLN A CA 1
ATOM 639 C C . GLN A 1 85 ? 17.766 1.760 -31.206 1.00 71.06 85 GLN A C 1
ATOM 641 O O . GLN A 1 85 ? 18.434 2.454 -31.970 1.00 71.06 85 GLN A O 1
ATOM 646 N N . GLY A 1 86 ? 18.228 0.607 -30.710 1.00 59.91 86 GLY A N 1
ATOM 647 C CA . GLY A 1 86 ? 19.534 0.032 -31.044 1.00 59.91 86 GLY A CA 1
ATOM 648 C C . GLY A 1 86 ? 20.600 0.214 -29.965 1.00 59.91 86 GLY A C 1
ATOM 649 O O . GLY A 1 86 ? 21.742 -0.190 -30.184 1.00 59.91 86 GLY A O 1
ATOM 650 N N . ASP A 1 87 ? 20.241 0.764 -28.802 1.00 63.16 87 ASP A N 1
ATOM 651 C CA . ASP A 1 87 ? 21.163 0.927 -27.679 1.00 63.16 87 ASP A CA 1
ATOM 652 C C . ASP 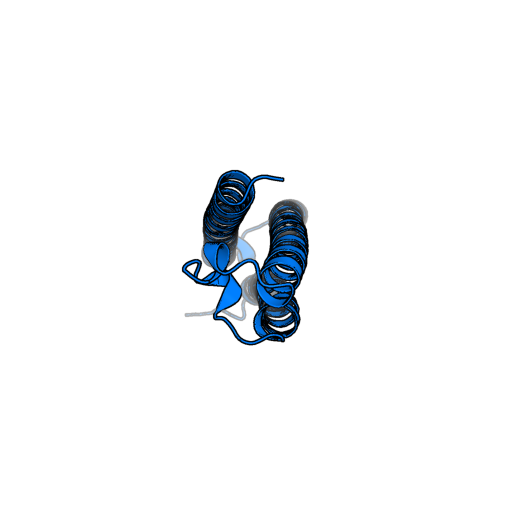A 1 87 ? 21.301 -0.402 -26.912 1.00 63.16 87 ASP A C 1
ATOM 654 O O . ASP A 1 87 ? 20.628 -0.683 -25.915 1.00 63.16 87 ASP A O 1
ATOM 658 N N . ALA A 1 88 ? 22.140 -1.296 -27.451 1.00 59.41 88 ALA A N 1
ATOM 659 C CA . ALA A 1 88 ? 22.349 -2.655 -26.938 1.00 59.41 88 ALA A CA 1
ATOM 660 C C . ALA A 1 88 ? 22.942 -2.697 -25.516 1.00 59.41 88 ALA A C 1
ATOM 662 O O . ALA A 1 88 ? 22.955 -3.743 -24.863 1.00 59.41 88 ALA A O 1
ATOM 663 N N . SER A 1 89 ? 23.426 -1.558 -25.044 1.00 64.19 89 SER A N 1
ATOM 664 C CA . SER A 1 89 ? 24.067 -1.322 -23.761 1.00 64.19 89 SER A CA 1
ATOM 665 C C . SER A 1 89 ? 23.122 -1.383 -22.557 1.00 64.19 89 SER A C 1
ATOM 667 O O . SER A 1 89 ? 23.602 -1.567 -21.449 1.00 64.19 89 SER A O 1
ATOM 669 N N . LEU A 1 90 ? 21.795 -1.312 -22.734 1.00 62.59 90 LEU A N 1
ATOM 670 C CA . LEU A 1 90 ? 20.804 -1.461 -21.650 1.00 62.59 90 LEU A CA 1
ATOM 671 C C . LEU A 1 90 ? 20.211 -2.876 -21.542 1.00 62.59 90 LEU A C 1
ATOM 673 O O . LEU A 1 90 ? 19.532 -3.190 -20.563 1.00 62.59 90 LEU A O 1
ATOM 677 N N . ASN A 1 91 ? 20.498 -3.758 -22.505 1.00 67.56 91 ASN A N 1
ATOM 678 C CA . ASN A 1 91 ? 19.928 -5.110 -22.572 1.00 67.56 91 ASN A CA 1
ATOM 679 C C . ASN A 1 91 ? 20.400 -6.047 -21.450 1.00 67.56 91 ASN A C 1
ATOM 681 O O . ASN A 1 91 ? 19.758 -7.062 -21.196 1.00 67.56 91 ASN A O 1
ATOM 685 N N . TRP A 1 92 ? 21.509 -5.728 -20.772 1.00 69.19 92 TRP A N 1
ATOM 686 C CA . TRP A 1 92 ? 21.960 -6.484 -19.598 1.00 69.19 92 TRP A CA 1
ATOM 687 C C . TRP A 1 92 ? 21.080 -6.234 -18.367 1.00 69.19 92 TRP A C 1
ATOM 689 O O . TRP A 1 92 ? 21.136 -7.008 -17.412 1.00 69.19 92 TRP A O 1
ATOM 699 N N . HIS A 1 93 ? 20.297 -5.148 -18.355 1.00 67.94 93 HIS A N 1
ATOM 700 C CA . HIS A 1 93 ? 19.550 -4.747 -17.175 1.00 67.94 93 HIS A CA 1
ATOM 701 C C . HIS A 1 93 ? 18.216 -5.519 -17.078 1.00 67.94 93 HIS A C 1
ATOM 703 O O . HIS A 1 93 ? 17.397 -5.429 -17.998 1.00 67.94 93 HIS A O 1
ATOM 709 N N . PRO A 1 94 ? 17.918 -6.198 -15.947 1.00 67.88 94 PRO A N 1
ATOM 710 C CA . PRO A 1 94 ? 16.735 -7.060 -15.795 1.00 67.88 94 PRO A CA 1
ATOM 711 C C . PRO A 1 94 ? 15.398 -6.366 -16.094 1.00 67.88 94 PRO A C 1
ATOM 713 O O . PRO A 1 94 ? 14.441 -6.978 -16.559 1.00 67.88 94 PRO A O 1
ATOM 716 N N . MET A 1 95 ? 15.343 -5.053 -15.868 1.00 67.12 95 MET 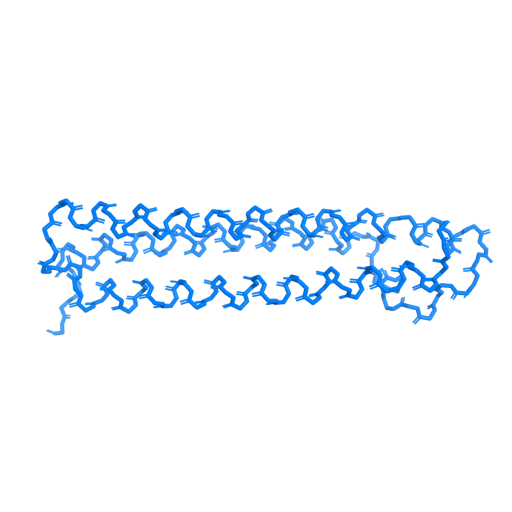A N 1
ATOM 717 C CA . MET A 1 95 ? 14.160 -4.232 -16.140 1.00 67.12 95 MET A CA 1
ATOM 718 C C . MET A 1 95 ? 13.742 -4.221 -17.625 1.00 67.12 95 MET A C 1
ATOM 720 O O . MET A 1 95 ? 12.573 -4.003 -17.935 1.00 67.12 95 MET A O 1
ATOM 724 N N . VAL A 1 96 ? 14.692 -4.433 -18.544 1.00 67.62 96 VAL A N 1
ATOM 725 C CA . VAL A 1 96 ? 14.454 -4.429 -19.996 1.00 67.62 96 VAL A CA 1
ATOM 726 C C . VAL A 1 96 ? 14.026 -5.820 -20.477 1.00 67.62 96 VAL A C 1
ATOM 728 O O . VAL A 1 96 ? 13.250 -5.911 -21.425 1.00 67.62 96 VAL A O 1
ATOM 731 N N . SER A 1 97 ? 14.449 -6.887 -19.784 1.00 67.88 97 SER A N 1
ATOM 732 C CA . SER A 1 97 ? 14.107 -8.284 -20.098 1.00 67.88 97 SER A CA 1
ATOM 733 C C . SER A 1 97 ? 12.719 -8.735 -19.629 1.00 67.88 97 SER A C 1
ATOM 735 O O . SER A 1 97 ? 12.219 -9.748 -20.112 1.00 67.88 97 SER A O 1
ATOM 737 N N . GLU A 1 98 ? 12.086 -8.010 -18.703 1.00 68.69 98 GLU A N 1
ATOM 738 C CA . GLU A 1 98 ? 10.717 -8.317 -18.268 1.00 68.69 98 GLU A CA 1
ATOM 739 C C . GLU A 1 98 ? 9.696 -8.109 -19.409 1.00 68.69 98 GLU A C 1
ATOM 741 O O . GLU A 1 98 ? 9.936 -7.292 -20.305 1.00 68.69 98 GLU A O 1
ATOM 746 N N . PRO A 1 99 ? 8.522 -8.771 -19.388 1.00 66.75 99 PRO A N 1
ATOM 747 C CA . PRO A 1 99 ? 7.456 -8.552 -20.364 1.00 66.75 99 PRO A CA 1
ATOM 748 C C . PRO A 1 99 ? 7.018 -7.085 -20.451 1.00 66.75 99 PRO A C 1
ATOM 750 O O . PRO A 1 99 ? 6.947 -6.380 -19.437 1.00 66.75 99 PRO A O 1
ATOM 753 N N . ALA A 1 100 ? 6.677 -6.619 -21.660 1.00 64.06 100 ALA A N 1
ATOM 754 C CA . ALA A 1 100 ? 6.291 -5.227 -21.929 1.00 64.06 100 ALA A CA 1
ATOM 755 C C . ALA A 1 100 ? 5.208 -4.710 -20.959 1.00 64.06 100 ALA A C 1
ATOM 757 O O . ALA A 1 100 ? 5.318 -3.622 -20.398 1.00 64.06 100 ALA A O 1
ATOM 758 N N . ASN A 1 101 ? 4.225 -5.560 -20.683 1.00 68.75 101 ASN A N 1
ATOM 759 C CA . ASN A 1 101 ? 3.076 -5.306 -19.825 1.00 68.75 101 ASN A CA 1
ATOM 760 C C . ASN A 1 101 ? 3.305 -5.625 -18.337 1.00 68.75 101 ASN A C 1
ATOM 762 O O . ASN A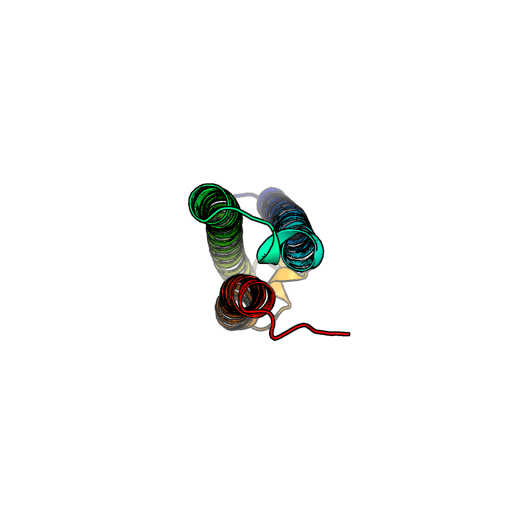 1 101 ? 2.399 -5.399 -17.539 1.00 68.75 101 ASN A O 1
ATOM 766 N N . PHE A 1 102 ? 4.467 -6.157 -17.937 1.00 69.81 102 PHE A N 1
ATOM 767 C CA . PHE A 1 102 ? 4.695 -6.600 -16.557 1.00 69.81 102 PHE A CA 1
ATOM 768 C C . PHE A 1 102 ? 4.426 -5.476 -15.559 1.00 69.81 102 PHE A C 1
ATOM 770 O O . PHE A 1 102 ? 3.666 -5.657 -14.616 1.00 69.81 102 PHE A O 1
ATOM 777 N N . VAL A 1 103 ? 4.972 -4.285 -15.805 1.00 69.19 103 VAL A N 1
ATOM 778 C CA . VAL A 1 103 ? 4.818 -3.152 -14.887 1.00 69.19 103 VAL A CA 1
ATOM 779 C C . VAL A 1 103 ? 3.394 -2.590 -14.901 1.00 69.19 103 VAL A C 1
ATOM 781 O O . VAL A 1 103 ? 2.863 -2.246 -13.843 1.00 69.19 103 VAL A O 1
ATOM 784 N N . GLU A 1 104 ? 2.758 -2.544 -16.075 1.00 71.94 104 GLU A N 1
ATOM 785 C CA . GLU A 1 104 ? 1.376 -2.074 -16.246 1.00 71.94 104 GLU A CA 1
ATOM 786 C C . GLU A 1 104 ? 0.363 -2.979 -15.540 1.00 71.94 104 GLU A C 1
ATOM 788 O O . GLU A 1 104 ? -0.634 -2.492 -15.016 1.00 71.94 104 GLU A O 1
ATOM 793 N N . VAL A 1 105 ? 0.629 -4.287 -15.487 1.00 79.56 105 VAL A N 1
ATOM 794 C CA . VAL A 1 105 ? -0.231 -5.276 -14.824 1.00 79.56 105 VAL A CA 1
ATOM 795 C C . VAL A 1 105 ? 0.117 -5.416 -13.340 1.00 79.56 105 VAL A C 1
ATOM 797 O O . VAL A 1 105 ? -0.775 -5.473 -12.495 1.00 79.56 105 VAL A O 1
ATOM 800 N N . PHE A 1 106 ? 1.402 -5.438 -12.989 1.00 80.56 106 PHE A N 1
ATOM 801 C CA . PHE A 1 106 ? 1.857 -5.647 -11.615 1.00 80.56 106 PHE A CA 1
ATOM 802 C C . PHE A 1 106 ? 1.501 -4.470 -10.703 1.00 80.56 106 PHE A C 1
ATOM 804 O O . PHE A 1 106 ? 0.999 -4.678 -9.600 1.00 80.56 106 PHE A O 1
ATOM 811 N N . THR A 1 107 ? 1.687 -3.231 -11.168 1.00 81.62 107 THR A N 1
ATOM 812 C CA . THR A 1 107 ? 1.417 -2.020 -10.376 1.00 81.62 107 THR A CA 1
ATOM 813 C C . THR A 1 107 ? -0.022 -1.943 -9.839 1.00 81.62 107 THR A C 1
ATOM 815 O O . THR A 1 107 ? -0.194 -1.731 -8.633 1.00 81.62 107 THR A O 1
ATOM 818 N N . PRO A 1 108 ? -1.086 -2.110 -10.653 1.00 83.88 108 PRO A N 1
ATOM 819 C CA . PRO A 1 108 ? -2.454 -2.071 -10.143 1.00 83.88 108 PRO A CA 1
ATOM 820 C C . PRO A 1 108 ? -2.772 -3.255 -9.225 1.00 83.88 108 PRO A C 1
ATOM 822 O O . PRO A 1 108 ? -3.437 -3.048 -8.214 1.00 83.88 108 PRO A O 1
ATOM 825 N N . ILE A 1 109 ? -2.264 -4.461 -9.511 1.00 87.75 109 ILE A N 1
ATOM 826 C CA . ILE A 1 109 ? -2.454 -5.639 -8.643 1.00 87.75 109 ILE A CA 1
ATOM 827 C C . ILE A 1 109 ? -1.813 -5.406 -7.272 1.00 87.75 109 ILE A C 1
ATOM 829 O O . ILE A 1 109 ? -2.421 -5.676 -6.232 1.00 87.75 109 ILE A O 1
ATOM 833 N N . TYR A 1 110 ? -0.598 -4.864 -7.258 1.00 87.06 110 TYR A N 1
ATOM 834 C CA . TYR A 1 110 ? 0.132 -4.575 -6.034 1.00 87.06 110 TYR A CA 1
ATOM 835 C C . TYR A 1 110 ? -0.597 -3.528 -5.182 1.00 87.06 110 TYR A C 1
ATOM 837 O O . TYR A 1 110 ? -0.861 -3.752 -3.999 1.00 87.06 110 TYR A O 1
ATOM 845 N N . ASN A 1 111 ? -1.036 -2.427 -5.800 1.00 87.56 111 ASN A N 1
ATOM 846 C CA . ASN A 1 111 ? -1.827 -1.401 -5.117 1.00 87.56 111 ASN A CA 1
ATOM 847 C C . ASN A 1 111 ? -3.167 -1.948 -4.606 1.00 87.56 111 ASN A C 1
ATOM 849 O O . ASN A 1 111 ? -3.550 -1.664 -3.471 1.00 87.56 111 ASN A O 1
ATOM 853 N N . ALA A 1 112 ? -3.861 -2.765 -5.404 1.00 90.31 112 ALA A N 1
ATOM 854 C CA . ALA A 1 112 ? -5.103 -3.411 -4.990 1.00 90.31 112 ALA A CA 1
ATOM 855 C C . ALA A 1 112 ? -4.887 -4.313 -3.768 1.00 90.31 112 ALA A C 1
ATOM 857 O O . ALA A 1 112 ? -5.708 -4.307 -2.855 1.00 90.31 112 ALA A O 1
ATOM 858 N N . THR A 1 113 ? -3.757 -5.019 -3.704 1.00 91.56 113 THR A N 1
ATOM 859 C CA . THR A 1 113 ? -3.389 -5.860 -2.558 1.00 91.56 113 THR A CA 1
ATOM 860 C C . THR A 1 113 ? -3.164 -5.026 -1.296 1.00 91.56 113 THR A C 1
ATOM 862 O O . THR A 1 113 ? -3.679 -5.369 -0.231 1.00 91.56 113 THR A O 1
ATOM 865 N N . LEU A 1 114 ? -2.454 -3.897 -1.394 1.00 92.12 114 LEU A N 1
ATOM 866 C CA . LEU A 1 114 ? -2.275 -2.995 -0.252 1.00 92.12 114 LEU A CA 1
ATOM 867 C C . LEU A 1 114 ? -3.604 -2.391 0.222 1.00 92.12 114 LEU A C 1
ATOM 869 O O . LEU A 1 114 ? -3.862 -2.314 1.421 1.00 92.12 114 LEU A O 1
ATOM 873 N N . ILE A 1 115 ? -4.482 -1.996 -0.700 1.00 92.94 115 ILE A N 1
ATOM 874 C CA . ILE A 1 115 ? -5.811 -1.481 -0.349 1.00 92.94 115 ILE A CA 1
ATOM 875 C C . ILE A 1 115 ? -6.655 -2.580 0.307 1.00 92.94 115 ILE A C 1
ATOM 877 O O . ILE A 1 115 ? -7.292 -2.336 1.332 1.00 92.94 115 ILE A O 1
ATOM 881 N N . ALA A 1 116 ? -6.629 -3.799 -0.234 1.00 95.00 116 ALA A N 1
ATOM 882 C CA . ALA A 1 116 ? -7.341 -4.940 0.329 1.00 95.00 116 ALA A CA 1
ATOM 883 C C . ALA A 1 116 ? -6.874 -5.245 1.759 1.00 95.00 116 ALA A C 1
ATOM 885 O O . ALA A 1 116 ? -7.707 -5.412 2.646 1.00 95.00 116 ALA A O 1
ATOM 886 N N . ASN A 1 117 ? -5.563 -5.232 2.010 1.00 93.88 117 ASN A N 1
ATOM 887 C CA . ASN A 1 117 ? -4.995 -5.426 3.346 1.00 93.88 117 ASN A CA 1
ATOM 888 C C . ASN A 1 117 ? -5.378 -4.304 4.317 1.00 93.88 117 ASN A C 1
ATOM 890 O O . ASN A 1 117 ? -5.685 -4.571 5.479 1.00 93.88 117 ASN A O 1
ATOM 894 N N . PHE A 1 118 ? -5.418 -3.059 3.844 1.00 94.19 118 PHE A N 1
ATOM 895 C CA . PHE A 1 118 ? -5.877 -1.924 4.639 1.00 94.19 118 PHE A CA 1
ATOM 896 C C . PHE A 1 118 ? -7.337 -2.113 5.078 1.00 94.19 118 PHE A C 1
ATOM 898 O O . PHE A 1 118 ? -7.646 -2.028 6.269 1.00 94.19 118 PHE A O 1
ATOM 905 N N . VAL A 1 119 ? -8.222 -2.443 4.132 1.00 94.94 119 VAL A N 1
ATOM 906 C CA . VAL A 1 119 ? -9.640 -2.713 4.409 1.00 94.94 119 VAL A CA 1
ATOM 907 C C . VAL A 1 119 ? -9.797 -3.921 5.333 1.00 94.94 119 VAL A C 1
ATOM 909 O O . VAL A 1 119 ? -10.553 -3.850 6.301 1.00 94.94 119 VAL A O 1
ATOM 912 N N . ALA A 1 120 ? -9.056 -5.004 5.091 1.00 93.75 120 ALA A N 1
ATOM 913 C CA . ALA A 1 120 ? -9.070 -6.195 5.935 1.00 93.75 120 ALA A CA 1
ATOM 914 C C . ALA A 1 120 ? -8.647 -5.878 7.377 1.00 93.75 120 ALA A C 1
ATOM 916 O O . ALA A 1 120 ? -9.298 -6.338 8.313 1.00 93.75 120 ALA A O 1
ATOM 917 N N . GLY A 1 121 ? -7.625 -5.036 7.566 1.00 92.94 121 GLY A N 1
ATOM 918 C CA . GLY A 1 121 ? -7.211 -4.549 8.881 1.00 92.94 121 GLY A CA 1
ATOM 919 C C . GLY A 1 121 ? -8.341 -3.816 9.604 1.00 92.94 121 GLY A C 1
ATOM 920 O O . GLY A 1 121 ? -8.655 -4.140 10.751 1.00 92.94 121 GLY A O 1
ATOM 921 N N . LEU A 1 122 ? -9.017 -2.882 8.927 1.00 94.25 122 LEU A N 1
ATOM 922 C CA . LEU A 1 122 ? -10.161 -2.165 9.501 1.00 94.25 122 LEU A CA 1
ATOM 923 C C . LEU A 1 122 ? -11.305 -3.110 9.883 1.00 94.25 122 LEU A C 1
ATOM 925 O O . LEU A 1 122 ? -11.827 -3.034 10.998 1.00 94.25 122 LEU A O 1
ATOM 929 N N . VAL A 1 123 ? -11.677 -4.021 8.979 1.00 92.62 123 VAL A N 1
ATOM 930 C CA . VAL A 1 123 ? -12.715 -5.029 9.231 1.00 92.62 123 VAL A CA 1
ATOM 931 C C . VAL A 1 123 ? -12.342 -5.882 10.440 1.00 92.62 123 VAL A C 1
ATOM 933 O O . VAL A 1 123 ? -13.177 -6.086 11.320 1.00 92.62 123 VAL A O 1
ATOM 936 N N . PHE A 1 124 ? -11.085 -6.317 10.535 1.00 92.12 124 PHE A N 1
ATOM 937 C CA . PHE A 1 124 ? -10.584 -7.098 11.659 1.00 92.12 124 PHE A CA 1
ATOM 938 C C . PHE A 1 124 ? -10.669 -6.339 12.989 1.00 92.12 124 PHE A C 1
ATOM 940 O O . PHE A 1 124 ? -11.097 -6.915 13.992 1.00 92.12 124 PHE A O 1
ATOM 947 N N . PHE A 1 125 ? -10.336 -5.044 13.015 1.00 91.56 125 PHE A N 1
ATOM 948 C CA . PHE A 1 125 ? -10.460 -4.215 14.218 1.00 91.56 125 PHE A CA 1
ATOM 949 C C . PHE A 1 125 ? -11.908 -4.136 14.711 1.00 91.56 125 PHE A C 1
ATOM 951 O O . PHE A 1 125 ? -12.186 -4.395 15.885 1.00 91.56 125 PHE A O 1
ATOM 958 N N . PHE A 1 126 ? -12.852 -3.822 13.819 1.00 89.56 126 PHE A N 1
ATOM 959 C CA . PHE A 1 126 ? -14.266 -3.732 14.190 1.00 89.56 126 PHE A CA 1
ATOM 960 C C . PHE A 1 126 ? -14.859 -5.097 14.551 1.00 89.56 126 PHE A C 1
ATOM 962 O O . PHE A 1 126 ? -15.651 -5.189 15.491 1.00 89.56 126 PHE A O 1
ATOM 969 N N . HIS A 1 127 ? -14.438 -6.161 13.866 1.00 88.75 127 HIS A N 1
ATOM 970 C CA . HIS A 1 127 ? -14.822 -7.526 14.201 1.00 88.75 127 HIS A CA 1
ATOM 971 C C . HIS A 1 127 ? -14.337 -7.916 15.606 1.00 88.75 127 HIS A C 1
ATOM 973 O O . HIS A 1 127 ? -15.151 -8.327 16.435 1.00 88.75 127 HIS A O 1
ATOM 979 N N . SER A 1 128 ? -13.058 -7.679 15.916 1.00 87.38 128 SER A N 1
ATOM 980 C CA . SER A 1 128 ? -12.461 -7.931 17.239 1.00 87.38 128 SER A CA 1
ATOM 981 C C . SER A 1 128 ? -13.145 -7.119 18.339 1.00 87.38 128 SER A C 1
ATOM 983 O O . SER A 1 128 ? -13.425 -7.625 19.423 1.00 87.38 128 SER A O 1
ATOM 985 N N . ARG A 1 129 ? -13.508 -5.865 18.047 1.00 83.88 129 ARG A N 1
ATOM 986 C CA . ARG A 1 129 ? -14.249 -5.000 18.973 1.00 83.88 129 ARG A CA 1
ATOM 987 C C . ARG A 1 129 ? -15.671 -5.489 19.259 1.00 83.88 129 ARG A C 1
ATOM 989 O O . ARG A 1 129 ? -16.174 -5.257 20.352 1.00 83.88 129 ARG A O 1
ATOM 996 N N . SER A 1 130 ? -16.324 -6.141 18.296 1.00 80.75 130 SER A N 1
ATOM 997 C CA . SER A 1 130 ? -17.705 -6.630 18.437 1.00 80.75 130 SER A CA 1
ATOM 998 C C . SER A 1 130 ? -17.853 -7.854 19.352 1.00 80.75 130 SER A C 1
ATOM 1000 O O . SER A 1 130 ? -18.969 -8.328 19.546 1.00 80.75 130 SER A O 1
ATOM 1002 N N . GLY A 1 131 ? -16.753 -8.368 19.918 1.00 64.81 131 GLY A N 1
ATOM 1003 C CA . GLY A 1 131 ? -16.766 -9.498 20.852 1.00 64.81 131 GLY A CA 1
ATOM 1004 C C . GLY A 1 131 ? -16.955 -10.866 20.189 1.00 64.81 131 GLY A C 1
ATOM 1005 O O . GLY A 1 131 ? -17.107 -11.858 20.888 1.00 64.81 131 GLY A O 1
ATOM 1006 N N . LYS A 1 132 ? -16.926 -10.939 18.850 1.00 55.31 132 LYS A N 1
ATOM 1007 C CA . LYS A 1 132 ? -17.046 -12.197 18.085 1.00 55.31 132 LYS A CA 1
ATOM 1008 C C . LYS A 1 132 ? -15.751 -13.011 18.013 1.00 55.31 132 LYS A C 1
ATOM 1010 O O . LYS A 1 132 ? -15.745 -14.099 17.453 1.00 55.31 132 LYS A O 1
ATOM 1015 N N . VAL A 1 133 ? -14.672 -12.488 18.589 1.00 55.53 133 VAL A N 1
ATOM 1016 C CA . VAL A 1 133 ? -13.408 -13.199 18.779 1.00 55.53 133 VAL A CA 1
ATOM 1017 C C . VAL A 1 133 ? -13.395 -13.686 20.230 1.00 55.53 133 VAL A C 1
ATOM 1019 O O . VAL A 1 133 ? -12.852 -13.017 21.106 1.00 55.53 133 VAL A O 1
ATOM 1022 N N . SER A 1 134 ? -14.093 -14.791 20.508 1.00 43.78 134 SER A N 1
ATOM 1023 C CA . SER A 1 134 ? -14.048 -15.483 21.804 1.00 43.78 134 SER A CA 1
ATOM 1024 C C . SER A 1 134 ? -13.214 -16.754 21.678 1.00 43.78 134 SER A C 1
ATOM 1026 O O . SER A 1 134 ? -13.403 -17.510 20.725 1.00 43.78 134 SER A O 1
ATOM 1028 N N . ILE A 1 135 ? -12.317 -16.975 22.640 1.00 49.88 135 ILE A N 1
ATOM 1029 C CA . ILE A 1 135 ? -11.741 -18.298 22.923 1.00 49.88 135 ILE A CA 1
ATOM 1030 C C . ILE A 1 135 ? -12.804 -19.120 23.649 1.00 49.88 135 ILE A C 1
ATOM 1032 O O . ILE A 1 135 ? -13.447 -18.535 24.553 1.00 49.88 135 ILE A O 1
#